Protein AF-A0A969GKJ3-F1 (afdb_monomer)

Radius of gyration: 15.85 Å; Cα contacts (8 Å, |Δi|>4): 67; chains: 1; bounding box: 44×27×32 Å

pLDDT: mean 86.65, std 17.34, range [43.72, 98.62]

Mean predicted aligned error: 7.45 Å

Foldseek 3Di:
DDDDDPVPVVVVCVVPDDDDDDDDQDPQLVVLLVVQLVVCVVVVHDDPVCVVVSSVQSVCVSVVHEDEDCPVVVCVPGPPHHYDDDD

Sequence (87 aa):
MAAPTKRRRYSNFASSWNPSPVIPLSLSIARRCARLREQLKLQGKRVDSRSLDLIIAATALEHDLTLVTRNSKDYSDIPNLNLYPAQ

Nearest PDB structures (foldseek):
  5k8j-assembly1_B  TM=8.110E-01  e=6.301E-04  Caulobacter vibrioides CB15

Secondary structure (DSSP, 8-state):
-PPPPGGGTTTTTTTT---PPPPP--HHHHHHHHHHHHHHHHTT---GGGHHHHHHHHHHHHTT-EEEES-HHHHTTSTT-EEEE--

Structure (mmCIF, N/CA/C/O backbone):
data_AF-A0A969GKJ3-F1
#
_entry.id   AF-A0A969GKJ3-F1
#
loop_
_atom_site.group_PDB
_atom_site.id
_atom_site.type_symbol
_atom_site.label_atom_id
_atom_site.label_alt_id
_atom_site.label_comp_id
_atom_site.label_asym_id
_atom_site.label_entity_id
_atom_site.label_seq_id
_atom_site.pdbx_PDB_ins_code
_atom_site.Cartn_x
_atom_site.Cartn_y
_atom_site.Cartn_z
_atom_site.occupancy
_atom_site.B_iso_or_equiv
_atom_site.auth_seq_id
_atom_site.auth_comp_id
_atom_site.auth_asym_id
_atom_site.auth_atom_id
_atom_site.pdbx_PDB_model_num
ATOM 1 N N . MET A 1 1 ? 30.382 -7.414 21.645 1.00 43.72 1 MET A N 1
ATOM 2 C CA . MET A 1 1 ? 29.982 -7.628 20.236 1.00 43.72 1 MET A CA 1
ATOM 3 C C . MET A 1 1 ? 29.418 -6.308 19.711 1.00 43.72 1 MET A C 1
ATOM 5 O O . MET A 1 1 ? 28.358 -5.901 20.162 1.00 43.72 1 MET A O 1
ATOM 9 N N . ALA A 1 2 ? 30.181 -5.556 18.909 1.00 50.69 2 ALA A N 1
ATOM 1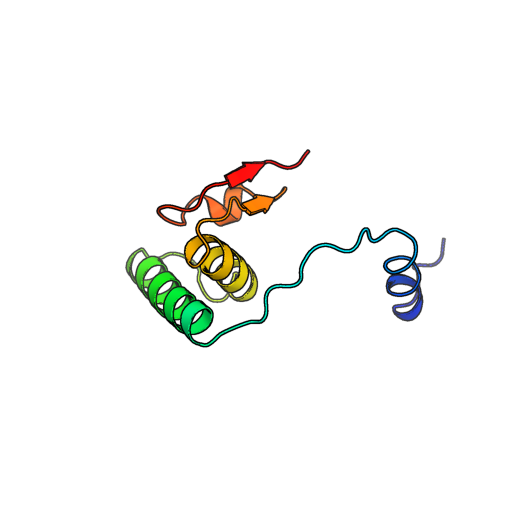0 C CA . ALA A 1 2 ? 29.831 -4.181 18.531 1.00 50.69 2 ALA A CA 1
ATOM 11 C C . ALA A 1 2 ? 28.735 -4.149 17.449 1.00 50.69 2 ALA A C 1
ATOM 13 O O . ALA A 1 2 ? 28.820 -4.869 16.453 1.00 50.69 2 ALA A O 1
ATOM 14 N N . ALA A 1 3 ? 27.707 -3.322 17.648 1.00 50.44 3 ALA A N 1
ATOM 15 C CA . ALA A 1 3 ? 26.607 -3.159 16.703 1.00 50.44 3 ALA A CA 1
ATOM 16 C C . ALA A 1 3 ? 27.115 -2.591 15.358 1.00 50.44 3 ALA A C 1
ATOM 18 O O . ALA A 1 3 ? 27.936 -1.673 15.353 1.00 50.44 3 ALA A O 1
ATOM 19 N N . PRO A 1 4 ? 26.646 -3.100 14.205 1.00 51.25 4 PRO A N 1
ATOM 20 C CA . PRO A 1 4 ? 27.113 -2.629 12.908 1.00 51.25 4 PRO A CA 1
ATOM 21 C C . PRO A 1 4 ? 26.658 -1.185 12.645 1.00 51.25 4 PRO A C 1
ATOM 23 O O . PRO A 1 4 ? 25.472 -0.862 12.713 1.00 51.25 4 PRO A O 1
ATOM 26 N N . THR A 1 5 ? 27.609 -0.320 12.300 1.00 53.03 5 THR A N 1
ATOM 27 C CA . THR A 1 5 ? 27.401 1.085 11.924 1.00 53.03 5 THR A CA 1
ATOM 28 C C . THR A 1 5 ? 26.564 1.195 10.640 1.00 53.03 5 THR A C 1
ATOM 30 O O . THR A 1 5 ? 26.730 0.398 9.713 1.00 53.03 5 THR A O 1
ATOM 33 N N . LYS A 1 6 ? 25.687 2.213 10.555 1.00 52.38 6 LYS A N 1
ATOM 34 C CA . LYS A 1 6 ? 24.697 2.457 9.470 1.00 52.38 6 LYS A CA 1
ATOM 35 C C . LYS A 1 6 ? 25.211 2.228 8.033 1.00 52.38 6 LYS A C 1
ATOM 37 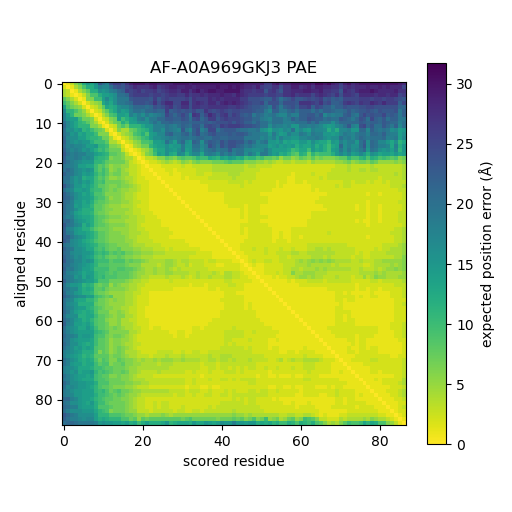O O . LYS A 1 6 ? 24.437 1.813 7.177 1.00 52.38 6 LYS A O 1
ATOM 42 N N . ARG A 1 7 ? 26.505 2.453 7.770 1.00 50.34 7 ARG A N 1
ATOM 43 C CA . ARG A 1 7 ? 27.163 2.296 6.457 1.00 50.34 7 ARG A CA 1
ATOM 44 C C . ARG A 1 7 ? 27.215 0.849 5.935 1.00 50.34 7 ARG A C 1
ATOM 46 O O . ARG A 1 7 ? 27.261 0.652 4.729 1.00 50.34 7 ARG A O 1
ATOM 53 N N . ARG A 1 8 ? 27.177 -0.157 6.818 1.00 48.25 8 ARG A N 1
ATOM 54 C CA . ARG A 1 8 ? 27.379 -1.582 6.476 1.00 48.25 8 ARG A CA 1
ATOM 55 C C . ARG A 1 8 ? 26.118 -2.297 5.959 1.00 48.25 8 ARG A C 1
ATOM 57 O O . ARG A 1 8 ? 26.206 -3.432 5.512 1.00 48.25 8 ARG A O 1
ATOM 64 N N . ARG A 1 9 ? 24.936 -1.666 6.021 1.00 50.28 9 ARG A N 1
ATOM 65 C CA . ARG A 1 9 ? 23.666 -2.294 5.594 1.00 50.28 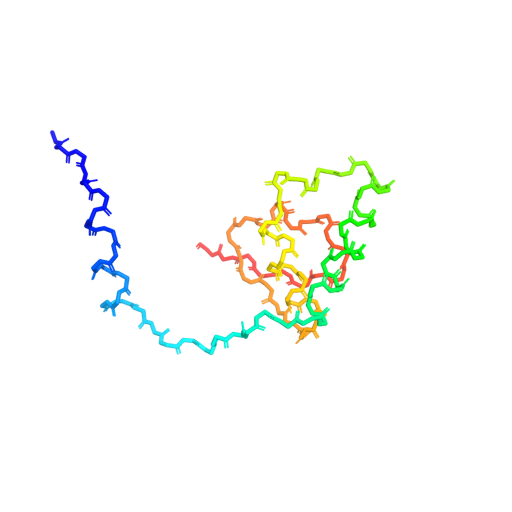9 ARG A CA 1
ATOM 66 C C . ARG A 1 9 ? 23.412 -2.229 4.083 1.00 50.28 9 ARG A C 1
ATOM 68 O O . ARG A 1 9 ? 22.780 -3.134 3.558 1.00 50.28 9 ARG A O 1
ATOM 75 N N . TYR A 1 10 ? 23.932 -1.218 3.385 1.00 47.75 10 TYR A N 1
ATOM 76 C CA . TYR A 1 10 ? 23.723 -1.066 1.937 1.00 47.75 10 TYR A CA 1
ATOM 77 C C . TYR A 1 10 ? 24.566 -2.039 1.097 1.00 47.75 10 TYR A C 1
ATOM 79 O O . TYR A 1 10 ? 24.097 -2.531 0.076 1.00 47.75 10 TYR A O 1
ATOM 87 N N . SER A 1 11 ? 25.784 -2.370 1.542 1.00 47.06 11 SER A N 1
ATOM 88 C CA . SER A 1 11 ? 26.732 -3.205 0.785 1.00 47.06 11 SER A CA 1
ATOM 89 C C . SER A 1 11 ? 26.283 -4.657 0.598 1.00 47.06 11 SER A C 1
ATOM 91 O O . SER A 1 11 ? 26.685 -5.290 -0.369 1.00 47.06 11 SER A O 1
ATOM 93 N N . ASN A 1 12 ? 25.436 -5.181 1.489 1.00 54.16 12 ASN A N 1
ATOM 94 C CA . ASN A 1 12 ? 24.952 -6.566 1.414 1.00 54.16 12 ASN A CA 1
ATOM 95 C C . ASN A 1 12 ? 23.674 -6.713 0.572 1.00 54.16 12 ASN A C 1
ATOM 97 O O . ASN A 1 12 ? 23.284 -7.830 0.239 1.00 54.16 12 ASN A O 1
ATOM 101 N N . PHE A 1 13 ? 23.005 -5.601 0.251 1.00 56.53 13 PHE A N 1
ATOM 102 C CA . PHE A 1 13 ? 21.779 -5.625 -0.544 1.00 56.53 13 PHE A CA 1
ATOM 103 C C . PHE A 1 13 ? 22.102 -5.893 -2.018 1.00 56.53 13 PHE A C 1
ATOM 105 O O . PHE A 1 13 ? 21.475 -6.731 -2.647 1.00 56.53 13 PHE A O 1
ATOM 112 N N . ALA A 1 14 ? 23.149 -5.253 -2.548 1.00 58.62 14 ALA A N 1
ATOM 113 C CA . ALA A 1 14 ? 23.526 -5.364 -3.956 1.00 58.62 14 ALA A CA 1
ATOM 114 C C . ALA A 1 14 ? 24.048 -6.756 -4.364 1.00 58.62 14 ALA A C 1
ATOM 116 O O . ALA A 1 14 ? 23.890 -7.143 -5.515 1.00 58.62 14 ALA A O 1
ATOM 117 N N . SER A 1 15 ? 24.657 -7.516 -3.446 1.00 61.78 15 SER A N 1
ATOM 118 C CA . SER A 1 15 ? 25.264 -8.823 -3.749 1.00 61.78 15 SER A CA 1
ATOM 119 C C . SER A 1 15 ? 24.289 -10.004 -3.700 1.00 61.78 15 SER A C 1
ATOM 121 O O . SER A 1 15 ? 24.624 -11.079 -4.185 1.00 61.78 15 SER A O 1
ATOM 123 N N . SER A 1 16 ? 23.101 -9.820 -3.115 1.00 63.94 16 SER A N 1
ATOM 124 C CA . SER A 1 16 ? 22.076 -10.867 -2.954 1.00 63.94 16 SER A CA 1
ATOM 125 C C . SER A 1 16 ? 20.750 -10.543 -3.652 1.00 63.94 16 SER A C 1
ATOM 127 O O . SER A 1 16 ? 19.831 -11.362 -3.645 1.00 63.94 16 SER A O 1
ATOM 129 N N . TRP A 1 17 ? 20.635 -9.356 -4.255 1.00 66.12 17 TRP A N 1
ATOM 130 C CA . TRP A 1 17 ? 19.420 -8.915 -4.928 1.00 66.12 17 TRP A CA 1
ATOM 131 C C . TRP A 1 17 ? 19.308 -9.528 -6.323 1.00 66.12 17 TRP A C 1
ATOM 133 O O . TRP A 1 17 ? 20.147 -9.296 -7.189 1.00 66.12 17 TRP A O 1
ATOM 143 N N . ASN A 1 18 ? 18.233 -10.280 -6.547 1.00 70.62 18 ASN A N 1
ATOM 144 C CA . ASN A 1 18 ? 17.822 -10.679 -7.884 1.00 70.62 18 ASN A CA 1
ATOM 145 C C . ASN A 1 18 ? 16.991 -9.529 -8.484 1.00 70.62 18 ASN A C 1
ATOM 147 O O . 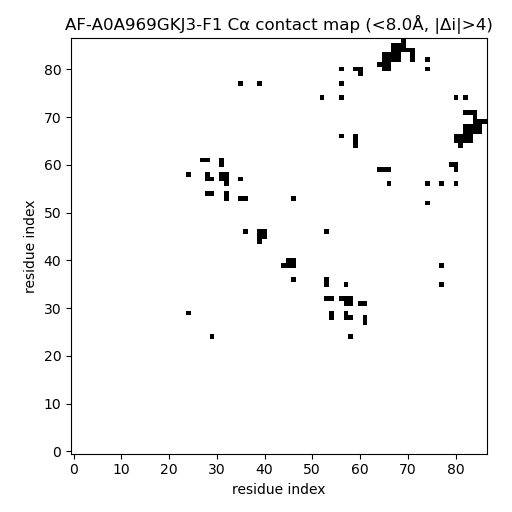ASN A 1 18 ? 16.012 -9.123 -7.843 1.00 70.62 18 ASN A O 1
ATOM 151 N N . PRO A 1 19 ? 17.345 -8.973 -9.658 1.00 72.12 19 PRO A N 1
ATOM 152 C CA . PRO A 1 19 ? 16.643 -7.821 -10.205 1.00 72.12 19 PRO A CA 1
ATOM 153 C C . PRO A 1 19 ? 15.185 -8.190 -10.475 1.00 72.12 19 PRO A C 1
ATOM 155 O O . PRO A 1 19 ? 14.868 -8.979 -11.360 1.00 72.12 19 PRO A O 1
ATOM 158 N N . SER A 1 20 ? 14.296 -7.616 -9.671 1.00 80.00 20 SER A N 1
ATOM 159 C CA . SER A 1 20 ? 12.856 -7.659 -9.898 1.00 80.00 20 SER A CA 1
ATOM 160 C C . SER A 1 20 ? 12.441 -6.362 -10.591 1.00 80.00 20 SER A C 1
ATOM 162 O O . SER A 1 20 ? 13.028 -5.316 -10.288 1.00 80.00 20 SER A O 1
ATOM 164 N N . PRO A 1 21 ? 11.451 -6.390 -11.500 1.00 89.25 21 PRO A N 1
ATOM 165 C CA . PRO A 1 21 ? 10.922 -5.176 -12.108 1.00 89.25 21 PRO A CA 1
ATOM 166 C C . PRO A 1 21 ? 10.537 -4.147 -11.040 1.00 89.25 21 PRO A C 1
ATOM 168 O O . PRO A 1 21 ? 9.809 -4.458 -10.097 1.00 89.25 21 PRO A O 1
ATOM 171 N N . VAL A 1 22 ? 11.037 -2.919 -11.185 1.00 91.38 22 VAL A N 1
ATOM 172 C CA . VAL A 1 22 ? 10.690 -1.807 -10.296 1.00 91.38 22 VAL A CA 1
ATOM 173 C C . VAL A 1 22 ? 9.530 -1.046 -10.917 1.00 91.38 22 VAL A C 1
ATOM 175 O O . VAL A 1 22 ? 9.651 -0.528 -12.025 1.00 91.38 22 VAL A O 1
ATOM 178 N N . ILE A 1 23 ? 8.414 -0.967 -10.197 1.00 94.50 23 ILE A N 1
ATOM 179 C CA . ILE A 1 23 ? 7.232 -0.216 -10.622 1.00 94.50 23 ILE A CA 1
ATOM 180 C C . ILE A 1 23 ? 7.392 1.243 -10.165 1.00 94.50 23 ILE A C 1
ATOM 182 O O . ILE A 1 23 ? 7.509 1.484 -8.960 1.00 94.50 23 ILE A O 1
ATOM 186 N N . PRO A 1 24 ? 7.408 2.231 -11.081 1.00 96.06 24 PRO A N 1
ATOM 187 C CA . PRO A 1 24 ? 7.446 3.640 -10.703 1.00 96.06 24 PRO A CA 1
ATOM 188 C C . PRO A 1 24 ? 6.159 4.068 -9.994 1.00 96.06 24 PRO A C 1
ATOM 190 O O . PRO A 1 24 ? 5.060 3.688 -10.396 1.00 96.06 24 PRO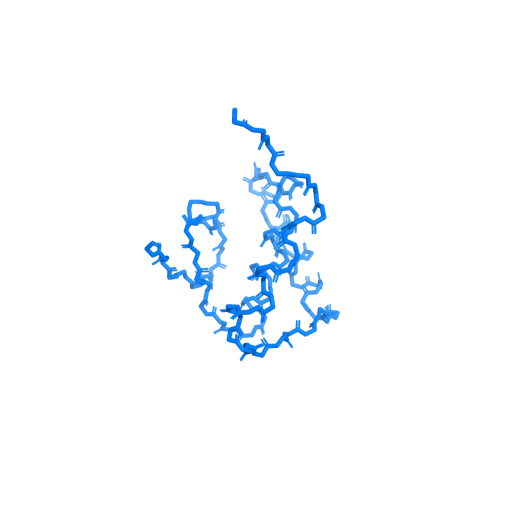 A O 1
ATOM 193 N N . LEU A 1 25 ? 6.279 4.927 -8.980 1.00 96.50 25 LEU A N 1
ATOM 194 C CA . LEU A 1 25 ? 5.115 5.519 -8.327 1.00 96.50 25 LEU A CA 1
ATOM 195 C C . LEU A 1 25 ? 4.436 6.523 -9.271 1.00 96.50 25 LEU A C 1
ATOM 197 O O . LEU A 1 25 ? 4.927 7.631 -9.480 1.00 96.50 25 LEU A O 1
ATOM 201 N N . SER A 1 26 ? 3.300 6.125 -9.839 1.00 98.12 26 SER A N 1
ATOM 202 C CA . SER A 1 26 ? 2.505 6.941 -10.754 1.00 98.12 26 SER A CA 1
ATOM 203 C C . SER A 1 26 ? 1.435 7.761 -10.021 1.00 98.12 26 SER A C 1
ATOM 205 O O . SER A 1 26 ? 1.071 7.501 -8.869 1.00 98.12 26 SER A O 1
ATOM 207 N N . LEU A 1 27 ? 0.849 8.730 -10.729 1.00 98.50 27 LEU A N 1
ATOM 208 C CA . LEU A 1 27 ? -0.305 9.476 -10.226 1.00 98.50 27 LEU A CA 1
ATOM 209 C C . LEU A 1 27 ? -1.548 8.586 -10.04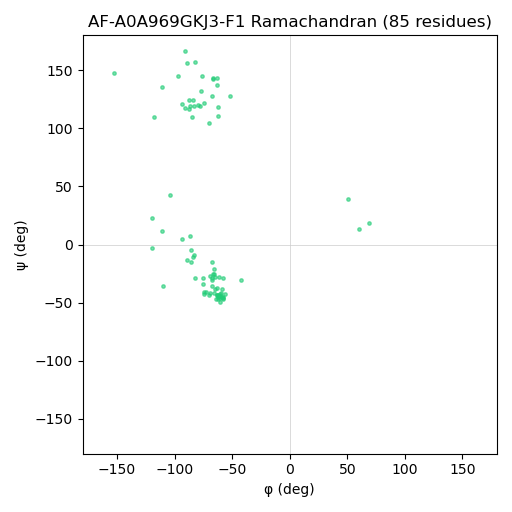1 1.00 98.50 27 LEU A C 1
ATOM 211 O O . LEU A 1 27 ? -2.383 8.884 -9.187 1.00 98.50 27 LEU A O 1
ATOM 215 N N . SER A 1 28 ? -1.690 7.502 -10.813 1.00 98.50 28 SER A N 1
ATOM 216 C CA . SER A 1 28 ? -2.821 6.583 -10.656 1.00 98.50 28 SER A CA 1
ATOM 217 C C . SER A 1 28 ? -2.713 5.797 -9.347 1.00 98.50 28 SER A C 1
ATOM 219 O O . SER A 1 28 ? -3.666 5.802 -8.565 1.00 98.50 28 SER A O 1
ATOM 221 N N . ILE A 1 29 ? -1.513 5.306 -9.013 1.00 98.62 29 ILE A N 1
ATOM 222 C CA . ILE A 1 29 ? -1.206 4.695 -7.711 1.00 98.62 29 ILE A CA 1
ATOM 223 C C . ILE A 1 29 ? -1.455 5.694 -6.573 1.00 98.62 29 ILE A C 1
ATOM 225 O O . ILE A 1 29 ? -2.095 5.356 -5.576 1.00 98.62 29 ILE A O 1
ATOM 229 N N . ALA A 1 30 ? -1.007 6.947 -6.716 1.00 98.44 30 ALA A N 1
ATOM 230 C CA . ALA A 1 30 ? -1.226 7.975 -5.696 1.00 98.44 30 ALA A CA 1
ATOM 231 C C . ALA A 1 30 ? -2.724 8.245 -5.448 1.00 98.44 30 ALA A C 1
ATOM 233 O O . ALA A 1 30 ? -3.160 8.322 -4.297 1.00 98.44 30 ALA A O 1
ATOM 234 N N . ARG A 1 31 ? -3.541 8.325 -6.510 1.00 98.62 31 ARG A N 1
ATOM 235 C CA . ARG A 1 31 ? -5.005 8.473 -6.399 1.00 98.62 31 ARG A CA 1
ATOM 236 C C . ARG A 1 31 ? -5.662 7.240 -5.780 1.00 98.62 31 ARG A C 1
ATOM 238 O O . ARG A 1 31 ? -6.546 7.392 -4.937 1.00 98.62 31 ARG A O 1
ATOM 245 N N . ARG A 1 32 ? -5.232 6.032 -6.164 1.00 98.38 32 ARG A N 1
ATOM 246 C CA . ARG A 1 32 ? -5.686 4.769 -5.557 1.00 98.38 32 ARG A CA 1
ATOM 247 C C . ARG A 1 32 ? -5.399 4.768 -4.052 1.00 98.38 32 ARG A C 1
ATOM 249 O O . ARG A 1 32 ? -6.293 4.470 -3.265 1.00 98.38 32 ARG A O 1
ATOM 256 N N . CYS A 1 33 ? -4.199 5.192 -3.654 1.00 98.38 33 CYS A N 1
ATOM 257 C CA . CYS A 1 33 ? -3.799 5.318 -2.253 1.00 98.38 33 CYS A CA 1
ATOM 258 C C . CYS A 1 33 ? -4.662 6.337 -1.500 1.00 98.38 33 CYS A C 1
ATOM 260 O O . CYS A 1 33 ? -5.150 6.030 -0.416 1.00 98.38 33 CYS A O 1
ATOM 262 N N . ALA A 1 34 ? -4.922 7.515 -2.075 1.00 98.00 34 ALA A N 1
ATOM 263 C CA . ALA A 1 34 ? -5.779 8.523 -1.446 1.00 98.00 34 ALA A CA 1
ATOM 264 C C . ALA A 1 34 ? -7.191 7.984 -1.144 1.00 98.00 34 ALA A C 1
ATOM 266 O O . ALA A 1 34 ? -7.664 8.119 -0.016 1.00 98.00 34 ALA A O 1
ATOM 267 N N . ARG A 1 35 ? -7.816 7.299 -2.111 1.00 98.06 35 ARG A N 1
ATOM 268 C CA . ARG A 1 35 ? -9.137 6.666 -1.935 1.00 98.06 35 ARG A CA 1
ATOM 269 C C . ARG A 1 35 ? -9.111 5.564 -0.877 1.00 98.06 35 ARG A C 1
ATOM 271 O O . ARG A 1 35 ? -9.993 5.506 -0.028 1.00 98.06 35 ARG A O 1
ATOM 278 N N . LEU A 1 36 ? -8.080 4.717 -0.893 1.00 97.56 36 LEU A N 1
ATOM 279 C CA . LEU A 1 36 ? -7.907 3.663 0.108 1.00 97.56 36 LEU A CA 1
ATOM 280 C C . LEU A 1 36 ? -7.766 4.250 1.522 1.00 97.56 36 LEU A C 1
ATOM 282 O O . LEU A 1 36 ? -8.405 3.778 2.461 1.00 97.56 36 LEU A O 1
ATOM 286 N N . ARG A 1 37 ? -6.960 5.306 1.673 1.00 97.44 37 ARG A N 1
ATOM 287 C CA . ARG A 1 37 ? -6.775 6.028 2.940 1.00 97.44 37 ARG A CA 1
ATOM 288 C C . ARG A 1 37 ? -8.089 6.617 3.445 1.00 97.44 37 ARG A C 1
ATOM 290 O O . ARG A 1 37 ? -8.391 6.481 4.628 1.00 97.44 37 ARG A O 1
ATOM 297 N N . GLU A 1 38 ? -8.857 7.255 2.568 1.00 97.44 38 GLU A N 1
ATOM 298 C CA . GLU A 1 38 ? -10.172 7.808 2.898 1.00 97.44 38 GLU A CA 1
ATOM 299 C C . GLU A 1 38 ? -11.136 6.711 3.361 1.00 97.44 38 GLU A C 1
ATOM 301 O O . GLU A 1 38 ? -11.706 6.819 4.446 1.00 97.44 38 GLU A O 1
ATOM 306 N N . GLN A 1 39 ? -11.239 5.615 2.607 1.00 96.31 39 GLN A N 1
ATOM 307 C CA . GLN A 1 39 ? -12.101 4.489 2.957 1.00 96.31 39 GLN A CA 1
ATOM 308 C C . GLN A 1 39 ? -11.748 3.896 4.330 1.00 96.31 39 GLN A C 1
ATOM 310 O O . GLN A 1 39 ? -12.629 3.689 5.164 1.00 96.31 39 GLN A O 1
ATOM 315 N N . LEU A 1 40 ? -10.463 3.654 4.594 1.00 96.00 40 LEU A N 1
ATOM 316 C CA . LEU A 1 40 ? -10.002 3.125 5.880 1.00 96.00 40 LEU A CA 1
ATOM 317 C C . LEU A 1 40 ? -10.256 4.111 7.027 1.00 96.00 40 LEU A C 1
ATOM 319 O O . LEU A 1 40 ? -10.656 3.704 8.120 1.00 96.00 40 LEU A O 1
ATOM 323 N N . LYS A 1 41 ? -10.084 5.415 6.782 1.00 96.12 41 LYS A N 1
ATOM 324 C CA . LYS A 1 41 ? -10.376 6.459 7.772 1.00 96.12 41 LYS A CA 1
ATOM 325 C C . LYS A 1 41 ? -11.861 6.489 8.137 1.00 96.12 41 LYS A C 1
ATOM 327 O O . LYS A 1 41 ? -12.180 6.566 9.321 1.00 96.12 41 LYS A O 1
ATOM 332 N N . LEU A 1 42 ? -12.753 6.375 7.149 1.00 95.94 42 LEU A N 1
ATOM 333 C CA . LEU A 1 42 ? -14.203 6.283 7.371 1.00 95.94 42 LEU A CA 1
ATOM 334 C C . LEU A 1 42 ? -14.588 5.045 8.198 1.00 95.94 42 LEU A C 1
ATOM 336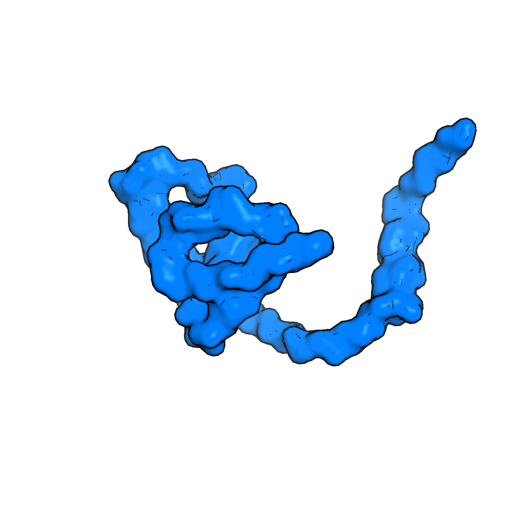 O O . LEU A 1 42 ? -15.563 5.079 8.940 1.00 95.94 42 LEU A O 1
ATOM 340 N N . GLN A 1 43 ? -13.791 3.977 8.130 1.00 94.69 43 GLN A N 1
ATOM 341 C CA . GLN A 1 43 ? -13.952 2.762 8.935 1.00 94.69 43 GLN A CA 1
ATOM 342 C C . GLN A 1 43 ? -13.258 2.829 10.313 1.00 94.69 43 GLN A C 1
ATOM 344 O O . GLN A 1 43 ? -13.160 1.813 11.004 1.00 94.69 43 GLN A O 1
ATOM 349 N N . GLY A 1 44 ? -12.722 3.989 10.711 1.00 95.06 44 GLY A N 1
ATOM 350 C CA . GLY A 1 44 ? -12.013 4.164 11.983 1.00 95.06 44 GLY A CA 1
ATOM 351 C C . GLY A 1 44 ? -10.663 3.438 12.058 1.00 95.06 44 GLY A C 1
ATOM 352 O O . GLY A 1 44 ? -10.147 3.197 13.152 1.00 95.06 44 GLY A O 1
ATOM 353 N N . LYS A 1 45 ? -10.082 3.052 10.916 1.00 94.19 45 LYS A N 1
ATOM 354 C CA . LYS A 1 45 ? -8.789 2.359 10.855 1.00 94.19 45 LYS A CA 1
ATOM 355 C C . LYS A 1 45 ? -7.627 3.347 10.944 1.00 94.19 45 LYS A C 1
ATOM 357 O O . LYS A 1 45 ? -7.744 4.529 10.625 1.00 94.19 45 LYS A O 1
ATOM 362 N N . ARG A 1 46 ? -6.463 2.847 11.368 1.00 90.88 46 ARG A N 1
ATOM 363 C CA . ARG A 1 46 ? -5.226 3.637 11.449 1.00 90.88 46 ARG A CA 1
ATOM 364 C C . ARG A 1 46 ? -4.608 3.787 10.063 1.00 90.88 46 ARG A C 1
ATOM 366 O O . ARG A 1 46 ? -4.215 2.797 9.457 1.00 90.88 46 ARG A O 1
ATOM 373 N N . VAL A 1 47 ? -4.474 5.028 9.601 1.00 92.75 47 VAL A N 1
ATOM 374 C CA . VAL A 1 47 ? -3.980 5.340 8.250 1.00 92.75 47 VAL A CA 1
ATOM 375 C C . VAL A 1 47 ? -2.582 5.973 8.273 1.00 92.75 47 VAL A C 1
ATOM 377 O O . VAL A 1 47 ? -1.751 5.704 7.404 1.00 92.75 47 VAL A O 1
ATOM 380 N N . ASP A 1 48 ? -2.285 6.794 9.281 1.00 91.50 48 ASP A N 1
ATOM 381 C CA . ASP A 1 48 ? -1.032 7.560 9.329 1.00 91.50 48 ASP A CA 1
ATOM 382 C C . ASP A 1 48 ? 0.175 6.689 9.675 1.00 91.50 48 ASP A C 1
ATOM 384 O O . ASP A 1 48 ? 1.213 6.784 9.019 1.00 91.50 48 ASP A O 1
ATOM 388 N N . SER A 1 49 ? 0.011 5.755 10.617 1.00 92.44 49 SER A N 1
ATOM 389 C CA . SER A 1 49 ? 1.061 4.806 11.007 1.00 92.44 49 SER A CA 1
ATOM 390 C C . SER A 1 49 ? 1.422 3.799 9.911 1.00 92.44 49 SER A C 1
ATOM 392 O O . SER A 1 49 ? 2.444 3.136 10.023 1.00 92.44 49 SER A O 1
ATOM 394 N N . ARG A 1 50 ? 0.589 3.671 8.871 1.00 93.31 50 ARG A N 1
ATOM 395 C CA . ARG A 1 50 ? 0.722 2.696 7.774 1.00 93.31 50 ARG A CA 1
ATOM 396 C C . ARG A 1 50 ? 0.865 3.379 6.411 1.00 93.31 50 ARG A C 1
ATOM 398 O O . ARG A 1 50 ? 0.550 2.799 5.379 1.00 93.31 50 ARG A O 1
ATOM 405 N N . SER A 1 51 ? 1.305 4.637 6.378 1.00 93.38 51 SER A N 1
ATOM 406 C CA . SER A 1 51 ? 1.318 5.443 5.149 1.00 93.38 51 SER A CA 1
ATOM 407 C C . SER A 1 51 ? 2.101 4.812 3.993 1.00 93.38 51 SER A C 1
ATOM 409 O O . SER A 1 51 ? 1.601 4.809 2.871 1.00 93.38 51 SER A O 1
ATOM 411 N N . LEU A 1 52 ? 3.274 4.233 4.266 1.00 96.25 52 LEU A N 1
ATOM 412 C CA . LEU A 1 52 ? 4.077 3.531 3.260 1.00 96.25 52 LEU A CA 1
ATOM 413 C C . LEU A 1 52 ? 3.457 2.185 2.860 1.00 96.25 52 LEU A C 1
ATOM 415 O O . LEU A 1 52 ? 3.387 1.887 1.671 1.00 96.25 52 LEU A O 1
ATOM 419 N N . ASP A 1 53 ? 2.930 1.416 3.817 1.00 96.81 53 ASP A N 1
ATOM 420 C CA . ASP A 1 53 ? 2.232 0.154 3.532 1.00 96.81 53 ASP A CA 1
ATOM 421 C C . ASP A 1 53 ? 1.023 0.369 2.614 1.00 96.81 53 ASP A C 1
ATOM 423 O O . ASP A 1 53 ? 0.776 -0.410 1.697 1.00 96.81 53 ASP A O 1
ATOM 427 N N . LEU A 1 54 ? 0.291 1.469 2.805 1.00 97.62 54 LEU A N 1
ATOM 428 C CA . LEU A 1 54 ? -0.853 1.810 1.960 1.00 97.62 54 LEU A CA 1
ATOM 429 C C . LEU A 1 54 ? -0.446 2.206 0.536 1.00 97.62 54 LEU A C 1
ATOM 431 O O . LEU A 1 54 ? -1.224 1.977 -0.388 1.00 97.62 54 LEU A O 1
ATOM 435 N N . ILE A 1 55 ? 0.766 2.731 0.324 1.00 98.19 55 ILE A N 1
ATOM 436 C CA . ILE A 1 55 ? 1.308 2.942 -1.029 1.00 98.19 55 ILE A CA 1
ATOM 437 C C . ILE A 1 55 ? 1.603 1.590 -1.694 1.00 98.19 55 ILE A C 1
ATOM 439 O O . ILE A 1 55 ? 1.262 1.403 -2.863 1.00 98.19 55 ILE A O 1
ATOM 443 N N . ILE A 1 56 ? 2.171 0.629 -0.958 1.00 97.81 56 ILE A N 1
ATOM 444 C CA . ILE A 1 56 ? 2.437 -0.727 -1.470 1.00 97.81 56 ILE A CA 1
ATOM 445 C C . ILE A 1 56 ? 1.115 -1.429 -1.816 1.00 97.81 56 ILE A C 1
ATOM 447 O O . ILE A 1 56 ? 0.965 -1.955 -2.918 1.00 97.81 56 ILE A O 1
ATOM 451 N N . ALA A 1 57 ? 0.126 -1.369 -0.922 1.00 98.19 57 ALA A N 1
ATOM 452 C CA . ALA A 1 57 ? -1.199 -1.934 -1.163 1.00 98.19 57 ALA A CA 1
ATOM 453 C C . ALA A 1 57 ? -1.901 -1.283 -2.362 1.00 98.19 57 ALA A C 1
ATOM 455 O O . ALA A 1 57 ? -2.459 -1.982 -3.203 1.00 98.19 57 ALA A O 1
ATOM 456 N N . ALA A 1 58 ? -1.845 0.047 -2.478 1.00 98.50 58 ALA A N 1
ATOM 457 C CA . ALA A 1 58 ? -2.404 0.760 -3.622 1.00 98.50 58 ALA A CA 1
ATOM 458 C C . ALA A 1 58 ? -1.710 0.383 -4.936 1.00 98.50 58 ALA A C 1
ATOM 460 O O . ALA A 1 58 ? -2.385 0.251 -5.949 1.00 98.50 58 ALA A O 1
ATOM 461 N N . THR A 1 59 ? -0.393 0.171 -4.911 1.00 98.44 59 THR A N 1
ATOM 462 C CA . THR A 1 59 ? 0.367 -0.303 -6.078 1.00 98.44 59 THR A CA 1
ATOM 463 C C . THR A 1 59 ? -0.116 -1.685 -6.507 1.00 98.44 59 THR A C 1
ATOM 465 O O . THR A 1 59 ? -0.397 -1.896 -7.683 1.00 98.44 59 THR A O 1
ATOM 468 N N . ALA A 1 60 ? -0.274 -2.612 -5.556 1.00 98.31 60 ALA A N 1
ATOM 469 C CA . ALA A 1 60 ? -0.776 -3.949 -5.851 1.00 98.31 60 ALA A CA 1
ATOM 470 C C . ALA A 1 60 ? -2.207 -3.915 -6.410 1.00 98.31 60 ALA A C 1
ATOM 472 O O . ALA A 1 60 ? -2.489 -4.562 -7.409 1.00 98.31 60 ALA A O 1
ATOM 473 N N . LEU A 1 61 ? -3.082 -3.100 -5.819 1.00 98.44 61 LEU A N 1
ATOM 474 C CA . LEU A 1 61 ? -4.466 -2.924 -6.260 1.00 98.44 61 LEU A CA 1
ATOM 475 C C . LEU A 1 61 ? -4.612 -2.236 -7.626 1.00 98.44 61 LEU A C 1
ATOM 477 O O . LEU A 1 61 ? -5.609 -2.450 -8.304 1.00 98.44 61 LEU A O 1
ATOM 481 N N . GLU A 1 62 ? -3.691 -1.344 -7.991 1.00 98.38 62 GLU A N 1
ATOM 482 C CA . GLU A 1 62 ? -3.710 -0.635 -9.278 1.00 98.38 62 GLU A CA 1
ATOM 483 C C . GLU A 1 62 ? -3.273 -1.535 -10.440 1.00 98.38 62 GLU A C 1
ATOM 485 O O . GLU A 1 62 ? -3.711 -1.339 -11.569 1.00 98.38 62 GLU A O 1
ATOM 490 N N . HIS A 1 63 ? -2.421 -2.522 -10.157 1.00 97.44 63 HIS A N 1
ATOM 491 C CA . HIS A 1 63 ? -1.849 -3.439 -11.143 1.00 97.44 63 HIS A CA 1
ATOM 492 C C . HIS A 1 63 ? -2.365 -4.883 -11.008 1.00 97.44 63 HIS A C 1
ATOM 494 O O . HIS A 1 63 ? -1.775 -5.787 -11.594 1.00 97.44 63 HIS A O 1
ATOM 500 N N . ASP A 1 64 ? -3.418 -5.104 -10.213 1.00 97.44 64 ASP A N 1
ATOM 501 C CA . ASP A 1 64 ? -4.010 -6.420 -9.925 1.00 97.44 64 ASP A CA 1
ATOM 502 C C . ASP A 1 64 ? -2.980 -7.483 -9.482 1.00 97.44 64 ASP A C 1
ATOM 504 O O . ASP A 1 64 ? -3.037 -8.659 -9.848 1.00 97.44 64 ASP A O 1
ATOM 508 N N . LEU A 1 65 ? -2.005 -7.065 -8.671 1.00 97.38 65 LEU A N 1
ATOM 509 C CA . LEU A 1 65 ? -0.923 -7.915 -8.177 1.00 97.38 65 LEU A CA 1
ATOM 510 C C . LEU A 1 65 ? -1.288 -8.606 -6.861 1.00 97.38 65 LEU A C 1
ATOM 512 O O . LEU A 1 65 ? -2.063 -8.106 -6.046 1.00 97.38 65 LEU A O 1
ATOM 516 N N . THR A 1 66 ? -0.622 -9.732 -6.605 1.00 97.62 66 THR A N 1
ATOM 517 C CA . THR A 1 66 ? -0.616 -10.366 -5.282 1.00 97.62 66 THR A CA 1
ATO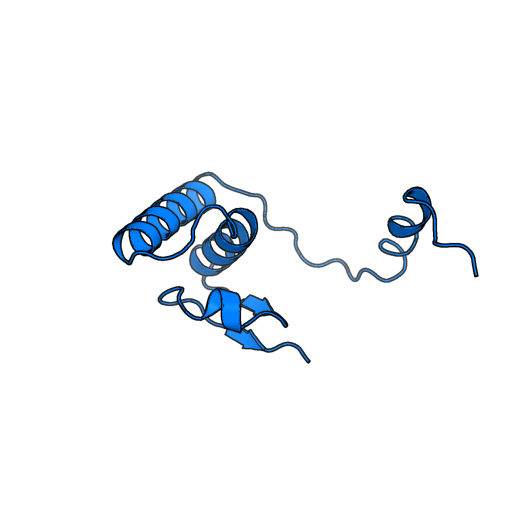M 518 C C . THR A 1 66 ? 0.507 -9.780 -4.430 1.00 97.62 66 THR A C 1
ATOM 520 O O . THR A 1 66 ? 1.674 -9.806 -4.822 1.00 97.62 66 THR A 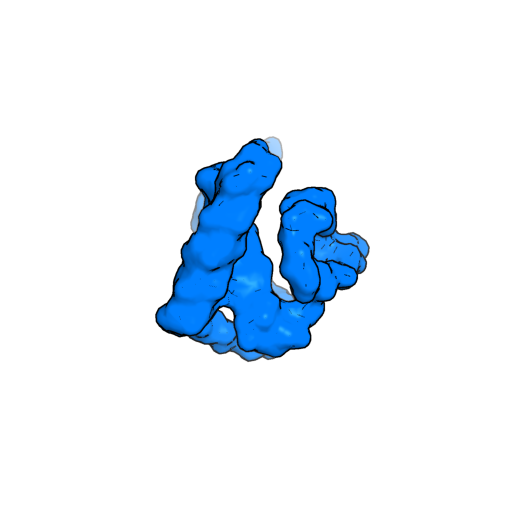O 1
ATOM 523 N N . LEU A 1 67 ? 0.166 -9.266 -3.249 1.00 97.25 67 LEU A N 1
ATOM 524 C CA . LEU A 1 67 ? 1.126 -8.716 -2.300 1.00 97.25 67 LEU A CA 1
ATOM 525 C C . LEU A 1 67 ? 1.704 -9.847 -1.441 1.00 97.25 67 LEU A C 1
ATOM 527 O O . LEU A 1 67 ? 1.027 -10.430 -0.592 1.00 97.25 67 LEU A O 1
ATOM 531 N N . VAL A 1 68 ? 2.982 -10.146 -1.670 1.00 96.25 68 VAL A N 1
ATOM 532 C CA . VAL A 1 68 ? 3.754 -11.123 -0.895 1.00 96.25 68 VAL A CA 1
ATOM 533 C C . VAL A 1 68 ? 4.289 -10.449 0.368 1.00 96.25 68 VAL A C 1
ATOM 535 O O . VAL A 1 68 ? 5.047 -9.484 0.279 1.00 96.25 68 VAL A O 1
ATOM 538 N N . THR A 1 69 ? 3.909 -10.926 1.555 1.00 95.56 69 THR A N 1
ATOM 539 C CA . THR A 1 69 ? 4.316 -10.280 2.816 1.00 95.56 69 THR A CA 1
ATOM 540 C C . THR A 1 69 ? 4.382 -11.245 3.990 1.00 95.56 69 THR A C 1
ATOM 542 O O . THR A 1 69 ? 3.590 -12.174 4.090 1.00 95.56 69 THR A O 1
ATOM 545 N N . ARG A 1 70 ? 5.306 -10.991 4.925 1.00 95.44 70 ARG A N 1
ATOM 546 C CA . ARG A 1 70 ? 5.290 -11.611 6.265 1.00 95.44 70 ARG A CA 1
ATOM 547 C C . ARG A 1 70 ? 4.377 -10.869 7.246 1.00 95.44 70 ARG A C 1
ATOM 549 O O . ARG A 1 70 ? 4.114 -11.360 8.337 1.00 95.44 70 ARG A O 1
ATOM 556 N N . ASN A 1 71 ? 3.904 -9.679 6.878 1.00 93.06 71 ASN A N 1
ATOM 557 C CA . ASN A 1 71 ? 3.102 -8.801 7.725 1.00 93.06 71 ASN A CA 1
ATOM 558 C C . ASN A 1 71 ? 1.613 -8.830 7.340 1.00 93.06 71 ASN A C 1
ATOM 560 O O . ASN A 1 71 ? 0.957 -7.795 7.261 1.00 93.06 71 ASN A O 1
ATOM 564 N N . SER A 1 72 ? 1.062 -10.012 7.056 1.00 94.31 72 SER A N 1
ATOM 565 C CA . SER A 1 72 ? -0.298 -10.149 6.507 1.00 94.31 72 SER A CA 1
ATOM 566 C C . SER A 1 72 ? -1.382 -9.534 7.397 1.00 94.31 72 SER A C 1
ATOM 568 O O . SER A 1 72 ? -2.396 -9.063 6.890 1.00 94.31 72 SER A O 1
ATOM 570 N N . LYS A 1 73 ? -1.160 -9.491 8.720 1.00 92.25 73 LYS A N 1
ATOM 571 C CA . LYS A 1 73 ? -2.092 -8.879 9.677 1.00 92.25 73 LYS A CA 1
ATOM 572 C C . LYS A 1 73 ? -2.329 -7.405 9.374 1.00 92.25 73 LYS A C 1
ATOM 574 O O . LYS A 1 73 ? -3.477 -6.967 9.420 1.00 92.25 73 LYS A O 1
ATOM 579 N N . ASP A 1 74 ? -1.278 -6.670 9.022 1.00 92.31 74 ASP A N 1
ATOM 580 C CA . ASP A 1 74 ? -1.421 -5.254 8.724 1.00 92.31 74 ASP A CA 1
ATOM 581 C C . ASP A 1 74 ? -2.237 -5.061 7.453 1.00 92.31 74 ASP A C 1
ATOM 583 O O . ASP A 1 74 ? -3.069 -4.182 7.423 1.00 92.31 74 ASP A O 1
ATOM 587 N N . TYR A 1 75 ? -2.128 -5.922 6.447 1.00 95.88 75 TYR A N 1
ATOM 588 C CA . TYR A 1 75 ? -2.870 -5.762 5.191 1.00 95.88 75 TYR A CA 1
ATOM 589 C C . TYR A 1 75 ? -4.293 -6.355 5.207 1.00 95.88 75 TYR A C 1
ATOM 591 O O . TYR A 1 75 ? -5.035 -6.184 4.244 1.00 95.88 75 TYR A O 1
ATOM 599 N N . SER A 1 76 ? -4.687 -7.033 6.288 1.00 94.00 76 SER A N 1
ATOM 600 C CA . SER A 1 76 ? -5.934 -7.814 6.364 1.00 94.00 76 SER A CA 1
ATOM 601 C C . SER A 1 76 ? -7.228 -6.997 6.275 1.00 94.00 76 SER A C 1
ATOM 603 O O . SER A 1 76 ? -8.275 -7.546 5.942 1.00 94.00 76 SER A O 1
ATOM 605 N N . ASP A 1 77 ? -7.172 -5.695 6.561 1.00 94.25 77 ASP A N 1
ATOM 606 C CA . ASP A 1 77 ? -8.317 -4.784 6.496 1.00 94.25 77 ASP A CA 1
ATOM 607 C C . ASP A 1 77 ? -8.447 -4.050 5.153 1.00 94.25 77 ASP A C 1
ATOM 609 O O . ASP A 1 77 ? -9.326 -3.201 4.999 1.00 94.25 77 ASP A O 1
ATOM 613 N N . ILE A 1 78 ? -7.594 -4.376 4.177 1.00 96.25 78 ILE A N 1
ATOM 614 C CA . ILE A 1 78 ? -7.602 -3.752 2.856 1.00 96.25 78 ILE A CA 1
ATOM 615 C C . ILE A 1 78 ? -8.517 -4.550 1.916 1.00 96.25 78 ILE A C 1
ATOM 617 O O . ILE A 1 78 ? -8.239 -5.713 1.620 1.00 96.25 78 ILE A O 1
ATOM 621 N N . PRO A 1 79 ? -9.595 -3.941 1.398 1.00 93.19 79 PRO A N 1
ATOM 622 C CA . PRO A 1 79 ? -10.532 -4.619 0.508 1.00 93.19 79 PRO A CA 1
ATOM 623 C C . PRO A 1 79 ? -9.875 -4.986 -0.828 1.00 93.19 79 PRO A C 1
ATOM 625 O O . PRO A 1 79 ? -9.111 -4.198 -1.389 1.00 93.19 79 PRO A O 1
ATOM 628 N N . ASN A 1 80 ? -10.243 -6.149 -1.374 1.00 96.06 80 ASN A N 1
ATOM 629 C CA . ASN A 1 80 ? -9.827 -6.641 -2.697 1.00 96.06 80 ASN A CA 1
ATOM 630 C C . ASN A 1 80 ? -8.309 -6.820 -2.884 1.00 96.06 80 ASN A C 1
ATOM 632 O O . ASN A 1 80 ? -7.844 -6.962 -4.013 1.00 96.06 80 ASN A O 1
ATOM 636 N N . LEU A 1 81 ? -7.524 -6.795 -1.805 1.00 97.81 81 LEU A N 1
ATOM 637 C CA . LEU A 1 81 ? -6.086 -7.012 -1.876 1.00 97.81 81 LEU A CA 1
ATOM 638 C C . LEU A 1 81 ? -5.780 -8.509 -1.777 1.00 97.81 81 LEU A C 1
ATOM 640 O O . LEU A 1 81 ? -6.020 -9.134 -0.745 1.00 97.81 81 LEU A O 1
ATOM 644 N N . ASN A 1 82 ? -5.197 -9.069 -2.835 1.00 97.88 82 ASN A N 1
ATOM 645 C CA . ASN A 1 82 ? -4.719 -10.446 -2.825 1.00 97.88 82 ASN A CA 1
ATOM 646 C C . ASN A 1 82 ? -3.426 -10.538 -2.012 1.00 97.88 82 ASN A C 1
ATOM 648 O O . ASN A 1 82 ? -2.440 -9.869 -2.324 1.00 97.88 82 ASN A O 1
ATOM 652 N N . LEU A 1 83 ? -3.427 -11.377 -0.975 1.00 97.12 83 LEU A N 1
ATOM 653 C CA . LEU A 1 83 ? -2.280 -11.585 -0.094 1.00 97.12 83 LEU A CA 1
ATOM 654 C C . LEU A 1 83 ? -1.693 -12.979 -0.284 1.00 97.12 83 LEU A C 1
ATOM 656 O O . LEU A 1 83 ? -2.417 -13.972 -0.277 1.00 97.12 83 LEU A O 1
ATOM 660 N N . TYR A 1 84 ? -0.366 -13.046 -0.361 1.00 96.69 84 TYR A N 1
ATOM 661 C CA . TYR A 1 84 ? 0.383 -14.292 -0.243 1.00 96.69 84 TYR A CA 1
ATOM 662 C C . TYR A 1 84 ? 1.304 -14.209 0.983 1.00 96.69 84 TYR A C 1
ATOM 664 O O . TYR A 1 84 ? 2.264 -13.430 0.976 1.00 96.69 84 TYR A O 1
ATOM 672 N N . PRO A 1 85 ? 1.024 -14.962 2.061 1.00 93.50 85 PRO A N 1
ATOM 673 C CA . PRO A 1 85 ? 1.892 -14.997 3.230 1.00 93.50 85 PRO A CA 1
ATOM 674 C C . PRO A 1 85 ? 3.271 -15.548 2.855 1.00 93.50 85 PRO A C 1
ATOM 676 O O . PRO A 1 85 ? 3.400 -16.691 2.421 1.00 93.50 85 PRO A O 1
ATOM 679 N N . ALA A 1 86 ? 4.307 -14.732 3.019 1.00 88.75 86 ALA A N 1
ATOM 680 C CA . ALA A 1 86 ? 5.683 -15.189 2.891 1.00 88.75 86 ALA A CA 1
ATOM 681 C C . ALA A 1 86 ? 6.087 -15.978 4.145 1.00 88.75 86 ALA A C 1
ATOM 683 O O . ALA A 1 86 ? 5.660 -15.637 5.251 1.00 88.75 86 ALA A O 1
ATOM 684 N N . GLN A 1 87 ? 6.909 -17.013 3.959 1.00 78.81 87 GLN A N 1
ATOM 685 C CA . GLN A 1 87 ? 7.507 -17.781 5.055 1.00 78.81 87 GLN A CA 1
ATOM 686 C C . GLN A 1 87 ? 8.616 -16.997 5.773 1.00 78.81 87 GLN A C 1
ATOM 688 O O . GLN A 1 87 ? 9.265 -16.115 5.149 1.00 78.81 87 GLN A O 1
#

Solvent-accessible surface area (backbone atoms only — not comparable to full-atom values): 5550 Å² total; per-residue (Å²): 135,84,80,84,58,84,80,65,64,65,71,61,49,73,79,72,59,73,92,66,91,80,81,78,93,44,72,65,33,52,52,46,23,52,53,51,44,51,55,39,46,78,69,72,46,84,49,76,93,38,51,69,60,42,47,54,51,18,43,25,60,70,67,76,38,70,45,74,32,77,60,53,78,79,57,67,84,50,82,90,59,47,75,40,79,47,134